Protein AF-A0A838DU03-F1 (afdb_monomer_lite)

Foldseek 3Di:
DPPQDPQDPVLLVQLLQQLCVLLVHGLVVQLVQQDADVPDDGGPFPCVSSVVSVHDLVSSVVSNLVSNLRSLVVCCVVVVDPPVRSVVVSVVVVPDDSVVSRVVNSCSSNPD

Structure (mmCIF, N/CA/C/O backbone):
data_AF-A0A838DU03-F1
#
_entry.id   AF-A0A838DU03-F1
#
loop_
_atom_site.group_PDB
_atom_site.id
_atom_site.type_symbol
_atom_site.label_atom_id
_atom_site.label_alt_id
_atom_site.label_comp_id
_atom_site.label_asym_id
_atom_site.label_entity_id
_atom_site.label_seq_id
_atom_site.pdbx_PDB_ins_code
_atom_site.Cartn_x
_atom_site.Cartn_y
_atom_site.Cartn_z
_atom_site.occupancy
_atom_site.B_iso_or_equiv
_atom_site.auth_seq_id
_atom_site.auth_comp_id
_atom_site.auth_asym_id
_atom_site.auth_atom_id
_atom_site.pdbx_PDB_model_num
ATOM 1 N N . MET A 1 1 ? 3.544 13.125 -27.347 1.00 34.28 1 MET A N 1
ATOM 2 C CA . MET A 1 1 ? 3.170 12.635 -26.005 1.00 34.28 1 MET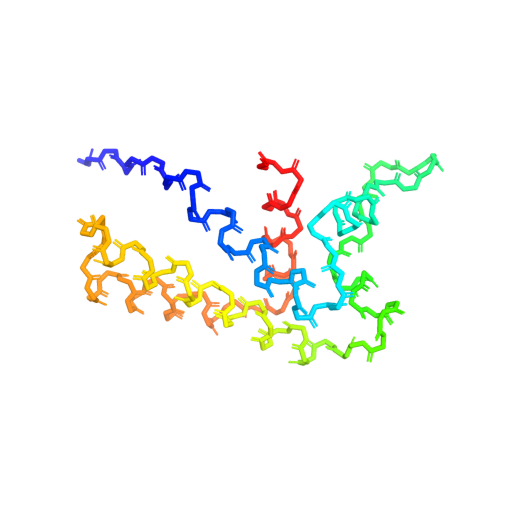 A CA 1
ATOM 3 C C . MET A 1 1 ? 2.374 11.357 -26.204 1.00 34.28 1 MET A C 1
ATOM 5 O O . MET A 1 1 ? 1.229 11.434 -26.624 1.00 34.28 1 MET A O 1
ATOM 9 N N . THR A 1 2 ? 2.997 10.190 -26.055 1.00 41.62 2 THR A N 1
ATOM 10 C CA . THR A 1 2 ? 2.288 8.903 -26.097 1.00 41.62 2 THR A CA 1
ATOM 11 C C . THR A 1 2 ? 1.495 8.754 -24.806 1.00 41.62 2 THR A C 1
ATOM 13 O O . THR A 1 2 ? 2.061 8.875 -23.722 1.00 41.62 2 THR A O 1
ATOM 16 N N . ALA A 1 3 ? 0.180 8.567 -24.922 1.00 43.84 3 ALA A N 1
ATOM 17 C CA . ALA A 1 3 ? -0.686 8.302 -23.782 1.00 43.84 3 ALA A CA 1
ATOM 18 C C . ALA A 1 3 ? -0.166 7.058 -23.048 1.00 43.84 3 ALA A C 1
ATOM 20 O O . ALA A 1 3 ? 0.009 6.008 -23.666 1.00 43.84 3 ALA A O 1
ATOM 21 N N . ARG A 1 4 ? 0.130 7.190 -21.750 1.00 56.44 4 ARG A N 1
ATOM 22 C CA . ARG A 1 4 ? 0.486 6.045 -20.912 1.00 56.44 4 ARG A CA 1
ATOM 23 C C . ARG A 1 4 ? -0.739 5.134 -20.850 1.00 56.44 4 ARG A C 1
ATOM 25 O O . ARG A 1 4 ? -1.807 5.578 -20.434 1.00 56.44 4 ARG A O 1
ATOM 32 N N . THR A 1 5 ? -0.597 3.894 -21.307 1.00 61.38 5 THR A N 1
ATOM 33 C CA . THR A 1 5 ? -1.615 2.856 -21.119 1.00 61.38 5 THR A CA 1
ATOM 34 C C . THR A 1 5 ? -1.902 2.734 -19.620 1.00 61.38 5 THR A C 1
ATOM 36 O O . THR A 1 5 ? -0.940 2.738 -18.848 1.00 61.38 5 THR A O 1
ATOM 39 N N . PRO A 1 6 ? -3.172 2.660 -19.182 1.00 74.38 6 PRO A N 1
ATOM 40 C CA . PRO A 1 6 ? -3.475 2.407 -17.778 1.00 74.38 6 PRO A CA 1
ATOM 41 C C . PRO A 1 6 ? -2.767 1.132 -17.306 1.00 74.38 6 PRO A C 1
ATOM 43 O O . PRO A 1 6 ? -2.672 0.161 -18.065 1.00 74.38 6 PRO A O 1
ATOM 46 N N . ASP A 1 7 ? -2.245 1.154 -16.076 1.00 81.75 7 ASP A N 1
ATOM 47 C CA . ASP A 1 7 ? -1.565 -0.007 -15.502 1.00 81.75 7 ASP A CA 1
ATOM 48 C C . ASP A 1 7 ? -2.549 -1.202 -15.464 1.00 81.75 7 ASP A C 1
ATOM 50 O O . ASP A 1 7 ? -3.744 -1.014 -15.205 1.00 81.75 7 ASP A O 1
ATOM 54 N N . PRO A 1 8 ? -2.096 -2.430 -15.779 1.00 87.38 8 PRO A N 1
ATOM 55 C CA . PRO A 1 8 ? -2.975 -3.588 -15.910 1.00 87.38 8 PRO A CA 1
ATOM 56 C C . PRO A 1 8 ? -3.643 -3.938 -14.567 1.00 87.38 8 PRO A C 1
ATOM 58 O O . PRO A 1 8 ? -2.996 -3.808 -13.533 1.00 87.38 8 PRO A O 1
ATOM 61 N N . PRO A 1 9 ? -4.876 -4.485 -14.541 1.00 90.06 9 PRO A N 1
ATOM 62 C CA . PRO A 1 9 ? -5.582 -4.787 -13.286 1.00 90.06 9 PRO A CA 1
ATOM 63 C C . PRO A 1 9 ? -4.786 -5.639 -12.284 1.00 90.06 9 PRO A C 1
ATOM 65 O O . PRO A 1 9 ? -4.868 -5.423 -11.079 1.00 90.06 9 PRO A O 1
ATOM 68 N N . ILE A 1 10 ? -3.959 -6.566 -12.781 1.00 92.44 10 ILE A N 1
ATOM 69 C CA . ILE A 1 10 ? -3.120 -7.438 -11.945 1.00 92.44 10 ILE A CA 1
ATOM 70 C C . ILE A 1 10 ? -2.085 -6.664 -11.108 1.00 92.44 10 ILE A C 1
ATOM 72 O O . ILE A 1 10 ? -1.674 -7.133 -10.050 1.00 92.44 10 ILE A O 1
ATOM 76 N N . TYR A 1 11 ? -1.675 -5.473 -11.553 1.00 92.88 11 TYR A N 1
ATOM 77 C CA . TYR A 1 11 ? -0.785 -4.593 -10.797 1.00 92.88 11 TYR A CA 1
ATOM 78 C C . TYR A 1 11 ? -1.460 -4.091 -9.519 1.00 92.88 11 TYR A C 1
ATOM 80 O O . TYR A 1 11 ? -0.900 -4.245 -8.435 1.00 92.88 11 TYR A O 1
ATOM 88 N N . TRP A 1 12 ? -2.685 -3.573 -9.634 1.00 93.00 12 TRP A N 1
ATOM 89 C CA . TRP A 1 12 ? -3.455 -3.084 -8.490 1.00 93.00 12 TRP A CA 1
ATOM 90 C C . TRP A 1 12 ? -3.823 -4.216 -7.534 1.00 93.00 12 TRP A C 1
ATOM 92 O O . TRP A 1 12 ? -3.607 -4.083 -6.335 1.00 93.00 12 TRP A O 1
ATOM 102 N N . GLN A 1 13 ? -4.248 -5.367 -8.065 1.00 94.88 13 GLN A N 1
ATOM 103 C CA . GLN A 1 13 ? -4.512 -6.564 -7.257 1.00 94.88 13 GLN A CA 1
ATOM 104 C C . GLN A 1 13 ? -3.279 -7.002 -6.461 1.00 94.88 13 GLN A C 1
ATOM 106 O O . GLN A 1 13 ? -3.384 -7.272 -5.271 1.00 94.88 13 GLN A O 1
ATOM 111 N N . THR A 1 14 ? -2.094 -6.995 -7.082 1.00 96.06 14 THR A N 1
ATOM 112 C CA . THR A 1 14 ? -0.842 -7.350 -6.393 1.00 96.06 14 THR A CA 1
ATOM 113 C C . THR A 1 14 ? -0.552 -6.402 -5.230 1.00 96.06 14 THR A C 1
ATOM 115 O O . THR A 1 14 ? -0.121 -6.852 -4.168 1.00 96.06 14 THR A O 1
ATOM 118 N N . ILE A 1 15 ? -0.780 -5.099 -5.407 1.00 97.00 15 ILE A N 1
ATOM 119 C CA . ILE A 1 15 ? -0.590 -4.115 -4.334 1.00 97.00 15 ILE A CA 1
ATOM 120 C C . ILE A 1 15 ? -1.600 -4.364 -3.209 1.00 97.00 15 ILE A C 1
ATOM 122 O O . ILE A 1 15 ? -1.194 -4.508 -2.057 1.00 97.00 15 ILE A O 1
ATOM 126 N N . GLU A 1 16 ? -2.890 -4.481 -3.535 1.00 97.38 16 GLU A N 1
ATOM 127 C CA . GLU A 1 16 ? -3.959 -4.718 -2.556 1.00 97.38 16 GLU A CA 1
ATOM 128 C C . GLU A 1 16 ? -3.724 -5.995 -1.739 1.00 97.38 16 GLU A C 1
ATOM 130 O O . GLU A 1 16 ? -3.836 -5.975 -0.514 1.00 97.38 16 GLU A O 1
ATOM 135 N N . GLU A 1 17 ? -3.354 -7.097 -2.394 1.00 98.06 17 GLU A N 1
ATOM 136 C CA . GLU A 1 17 ? -3.075 -8.377 -1.738 1.00 98.06 17 GLU A CA 1
ATOM 137 C C . GLU A 1 17 ? -1.905 -8.277 -0.756 1.00 98.06 17 GLU A C 1
ATOM 139 O O . GLU A 1 17 ? -1.993 -8.792 0.360 1.00 98.06 17 GLU A O 1
ATOM 144 N N . ASN A 1 18 ? -0.822 -7.593 -1.137 1.00 98.25 18 ASN A N 1
ATOM 145 C CA . ASN A 1 18 ? 0.348 -7.450 -0.270 1.00 98.25 18 ASN A CA 1
ATOM 146 C C . ASN A 1 18 ? 0.082 -6.522 0.918 1.00 98.25 18 ASN A C 1
ATOM 148 O O . ASN A 1 18 ? 0.542 -6.817 2.022 1.00 98.25 18 ASN A O 1
ATOM 152 N N . ILE A 1 19 ? -0.686 -5.446 0.722 1.00 98.25 19 ILE A N 1
ATOM 153 C CA . ILE A 1 19 ? -1.096 -4.569 1.825 1.00 98.25 19 ILE A CA 1
ATOM 154 C C . ILE A 1 19 ? -2.010 -5.333 2.777 1.00 98.25 19 ILE A C 1
ATOM 156 O O . ILE A 1 19 ? -1.726 -5.391 3.969 1.00 98.25 19 ILE A O 1
ATOM 160 N N . ALA A 1 20 ? -3.055 -5.989 2.265 1.00 98.31 20 ALA A N 1
ATOM 161 C CA . ALA A 1 20 ? -3.970 -6.770 3.091 1.00 98.31 20 ALA A CA 1
ATOM 162 C C . ALA A 1 20 ? -3.225 -7.846 3.899 1.00 98.31 20 ALA A C 1
ATOM 164 O O . ALA A 1 20 ? -3.425 -7.960 5.107 1.00 98.31 20 ALA A O 1
ATOM 165 N N . GLN A 1 21 ? -2.287 -8.560 3.267 1.00 98.31 21 GLN A N 1
ATOM 166 C CA . GLN A 1 21 ? -1.436 -9.528 3.956 1.00 98.31 21 GLN A CA 1
ATOM 167 C C . GLN A 1 21 ? -0.604 -8.883 5.077 1.00 98.31 21 GLN A C 1
ATOM 169 O O . GLN A 1 21 ? -0.519 -9.453 6.167 1.00 98.31 21 GLN A O 1
ATOM 174 N N . GLY A 1 22 ? 0.002 -7.718 4.827 1.00 97.81 22 GLY A N 1
ATOM 175 C CA . GLY A 1 22 ? 0.759 -6.965 5.831 1.00 97.81 22 GLY A CA 1
ATOM 176 C C . GLY A 1 22 ? -0.104 -6.474 6.996 1.00 97.81 22 GLY A C 1
ATOM 177 O O . GLY A 1 22 ? 0.372 -6.418 8.125 1.00 97.81 22 GLY A O 1
ATOM 178 N N . LEU A 1 23 ? -1.382 -6.196 6.734 1.00 98.12 23 LEU A N 1
ATOM 179 C CA . LEU A 1 23 ? -2.383 -5.837 7.738 1.00 98.12 23 LEU A CA 1
ATOM 180 C C . LEU A 1 23 ? -2.996 -7.049 8.455 1.00 98.12 23 LEU A C 1
ATOM 182 O O . LEU A 1 23 ? -3.837 -6.870 9.325 1.00 98.12 23 LEU A O 1
ATOM 186 N N . HIS A 1 24 ? -2.604 -8.279 8.107 1.00 97.19 24 HIS A N 1
ATOM 187 C CA . HIS A 1 24 ? -3.230 -9.514 8.598 1.00 97.19 24 HIS A CA 1
ATOM 188 C C . HIS A 1 24 ? -4.732 -9.625 8.285 1.00 97.19 24 HIS A C 1
ATOM 190 O O . HIS A 1 24 ? -5.490 -10.281 9.002 1.00 97.19 24 HIS A O 1
ATOM 196 N N . LEU A 1 25 ? -5.149 -9.0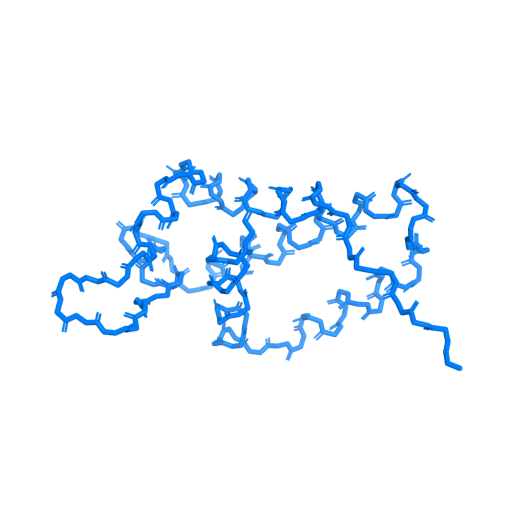31 7.169 1.00 98.06 25 LEU A N 1
ATOM 197 C CA . LEU A 1 25 ? -6.518 -9.017 6.677 1.00 98.06 25 LEU A CA 1
ATOM 198 C C . LEU A 1 25 ? -6.592 -9.626 5.273 1.00 98.06 25 LEU A C 1
ATOM 200 O O . LEU A 1 25 ? -5.599 -9.842 4.579 1.00 98.06 25 LEU A O 1
ATOM 204 N N . THR A 1 26 ? -7.808 -9.902 4.827 1.00 98.12 26 THR A N 1
ATOM 205 C CA . THR A 1 26 ? -8.100 -10.133 3.410 1.00 98.12 26 THR A CA 1
ATOM 206 C C . THR A 1 26 ? -8.377 -8.806 2.710 1.00 98.12 26 THR A C 1
ATOM 208 O O . THR A 1 26 ? -8.830 -7.850 3.339 1.00 98.12 26 THR A O 1
ATOM 211 N N . VAL A 1 27 ? -8.193 -8.752 1.387 1.00 97.38 27 VAL A N 1
ATOM 212 C CA . VAL A 1 27 ? -8.551 -7.567 0.582 1.00 97.38 27 VAL A CA 1
ATOM 213 C C . VAL A 1 27 ? -10.007 -7.154 0.820 1.00 97.38 27 VAL A C 1
ATOM 215 O O . VAL A 1 27 ? -10.302 -5.972 0.954 1.00 97.38 27 VAL A O 1
ATOM 218 N N . ALA A 1 28 ? -10.919 -8.125 0.937 1.00 96.19 28 ALA A N 1
ATOM 219 C CA . ALA A 1 28 ? -12.331 -7.860 1.198 1.00 96.19 28 ALA A CA 1
ATOM 220 C C . ALA A 1 28 ? -12.575 -7.200 2.566 1.00 96.19 28 ALA A C 1
ATOM 222 O O . ALA A 1 28 ? -13.419 -6.313 2.657 1.00 96.19 28 ALA A O 1
ATOM 223 N N . GLN A 1 29 ? -11.838 -7.604 3.606 1.00 97.44 29 GLN A N 1
ATOM 224 C CA . GLN A 1 29 ? -11.917 -6.969 4.926 1.00 97.44 29 GLN A CA 1
ATOM 225 C C . GLN A 1 29 ? -11.393 -5.536 4.873 1.00 97.44 29 GLN A C 1
ATOM 227 O O . GLN A 1 29 ? -12.114 -4.631 5.269 1.00 97.44 29 GLN A O 1
ATOM 232 N N . VAL A 1 30 ? -10.230 -5.305 4.254 1.00 97.56 30 VAL A N 1
ATOM 233 C CA . VAL A 1 30 ? -9.697 -3.942 4.087 1.00 97.56 30 VAL A CA 1
ATOM 234 C C . VAL A 1 30 ? -10.692 -3.050 3.333 1.00 97.56 30 VAL A C 1
ATOM 236 O O . VAL A 1 30 ? -10.973 -1.938 3.767 1.00 97.56 30 VAL A O 1
ATOM 239 N N . LYS A 1 31 ? -11.296 -3.534 2.237 1.00 95.94 31 LYS A N 1
ATOM 240 C CA . LYS A 1 31 ? -12.311 -2.766 1.490 1.00 95.94 31 LYS A CA 1
ATOM 241 C C . LYS A 1 31 ? -13.558 -2.460 2.319 1.00 95.94 31 LYS A C 1
ATOM 243 O O . LYS A 1 31 ? -14.151 -1.402 2.112 1.00 95.94 31 LYS A O 1
ATOM 248 N N . ALA A 1 32 ? -13.964 -3.371 3.205 1.00 94.06 32 ALA A N 1
ATOM 249 C CA . ALA A 1 32 ? -15.098 -3.173 4.101 1.00 94.06 32 ALA A CA 1
ATOM 250 C C . ALA A 1 32 ? -14.785 -2.129 5.182 1.00 94.06 32 ALA A C 1
ATOM 252 O O . ALA A 1 32 ? -15.588 -1.219 5.376 1.00 94.06 32 ALA A O 1
ATOM 253 N N . ASP A 1 33 ? -13.609 -2.208 5.804 1.00 94.44 33 ASP A N 1
ATOM 254 C CA . ASP A 1 33 ? -13.175 -1.290 6.866 1.00 94.44 33 ASP A CA 1
ATOM 255 C C . ASP A 1 33 ? -12.888 0.124 6.324 1.00 94.44 33 ASP A C 1
ATOM 257 O O . ASP A 1 33 ? -13.041 1.121 7.028 1.00 94.44 33 ASP A O 1
ATOM 261 N N . LEU A 1 34 ? -12.539 0.234 5.037 1.00 94.81 34 LEU A N 1
ATOM 262 C CA . LEU A 1 34 ? -12.400 1.514 4.339 1.00 94.81 34 LEU A CA 1
ATOM 263 C C . LEU A 1 34 ? -13.734 2.142 3.917 1.00 94.81 34 LEU A C 1
ATOM 265 O O . LEU A 1 34 ? -13.732 3.312 3.518 1.00 94.81 34 LEU A O 1
ATOM 269 N N . GLN A 1 35 ? -14.862 1.424 3.958 1.00 90.44 35 GLN A N 1
ATOM 270 C CA . GLN A 1 35 ? -16.143 2.054 3.642 1.00 90.44 35 GLN A CA 1
ATOM 271 C C . GLN A 1 35 ? -16.470 3.136 4.680 1.00 90.44 35 GLN A C 1
ATOM 273 O O . GLN A 1 35 ? -16.254 2.927 5.875 1.00 90.44 35 GLN A O 1
ATOM 278 N N . PRO A 1 36 ? -17.028 4.285 4.260 1.00 86.38 36 PRO A N 1
ATOM 279 C CA . PRO A 1 36 ? -17.487 5.296 5.197 1.00 86.38 36 PRO A CA 1
ATOM 280 C C . PRO A 1 36 ? -18.476 4.691 6.207 1.00 86.38 36 PRO A C 1
ATOM 282 O O . PRO A 1 36 ? -19.423 4.005 5.801 1.00 86.38 36 PRO A O 1
ATOM 285 N N . PRO A 1 37 ? -18.316 4.959 7.514 1.00 82.06 37 PRO A N 1
ATOM 286 C CA . PRO A 1 37 ? -19.299 4.561 8.510 1.00 82.06 37 PRO A CA 1
ATOM 287 C C . PRO A 1 37 ? -20.690 5.131 8.187 1.00 82.06 37 PRO A C 1
ATOM 289 O O . PRO A 1 37 ? -20.793 6.208 7.586 1.00 82.06 37 PRO A O 1
ATOM 292 N N . PRO A 1 38 ? -21.787 4.484 8.625 1.00 83.12 38 PRO A N 1
ATOM 293 C CA . PRO A 1 38 ? -23.131 5.012 8.422 1.00 83.12 38 PRO A CA 1
ATOM 294 C C . PRO A 1 38 ? -23.261 6.464 8.904 1.00 83.12 38 PRO A C 1
ATOM 296 O O . PRO A 1 38 ? -22.980 6.779 10.059 1.00 83.12 38 PRO A O 1
ATOM 299 N N . GLY A 1 39 ? -23.707 7.351 8.011 1.00 83.06 39 GLY A N 1
ATOM 300 C CA . GLY A 1 39 ? -23.858 8.782 8.297 1.00 83.06 39 GLY A CA 1
ATOM 301 C C . GLY A 1 39 ? -22.604 9.629 8.056 1.00 83.06 39 GLY A C 1
ATOM 302 O O . GLY A 1 39 ? -22.672 10.845 8.229 1.00 83.06 39 GLY A O 1
ATOM 303 N N . GLN A 1 40 ? -21.495 9.029 7.618 1.00 82.75 40 GLN A N 1
ATOM 304 C CA . GLN A 1 40 ? -20.298 9.741 7.173 1.00 82.75 40 GLN A CA 1
ATOM 305 C C . GLN A 1 40 ? -20.149 9.671 5.653 1.00 82.75 40 GLN A C 1
ATOM 307 O O . GLN A 1 40 ? -20.613 8.737 5.001 1.00 82.75 40 GLN A O 1
ATOM 312 N N . ARG A 1 41 ? -19.526 10.707 5.085 1.00 80.94 41 ARG A N 1
ATOM 313 C CA . ARG A 1 41 ? -19.273 10.801 3.642 1.00 80.94 41 ARG A CA 1
ATOM 314 C C . ARG A 1 41 ? -17.924 10.205 3.252 1.00 80.94 41 ARG A C 1
ATOM 316 O O . ARG A 1 41 ? -17.811 9.650 2.163 1.00 80.94 41 ARG A O 1
ATOM 323 N N . ASP A 1 42 ? -16.938 10.338 4.129 1.00 83.38 42 ASP A N 1
ATOM 324 C CA . ASP A 1 42 ? -15.540 10.070 3.818 1.00 83.38 42 ASP A CA 1
ATOM 325 C C . ASP A 1 42 ? -15.046 8.823 4.564 1.00 83.38 42 ASP A C 1
ATOM 327 O O . ASP A 1 42 ? -15.542 8.482 5.640 1.00 83.38 42 ASP A O 1
ATOM 331 N N . SER A 1 43 ? -14.090 8.122 3.952 1.00 86.88 43 SER A N 1
ATOM 332 C CA . SER A 1 43 ? -13.400 6.982 4.561 1.00 86.88 43 SER A CA 1
ATOM 333 C C . SER A 1 43 ? -12.513 7.452 5.713 1.00 86.88 43 SER A C 1
ATOM 335 O O . SER A 1 43 ? -11.942 8.541 5.650 1.00 86.88 43 SER A O 1
ATOM 337 N N . LEU A 1 44 ? -12.339 6.603 6.729 1.00 87.50 44 LEU A N 1
ATOM 338 C CA . LEU A 1 44 ? -11.349 6.828 7.788 1.00 87.50 44 LEU A CA 1
ATOM 339 C C . LEU A 1 44 ? -9.906 6.564 7.313 1.00 87.50 44 LEU A C 1
ATOM 341 O O . LEU A 1 44 ? -8.960 6.911 8.017 1.00 87.50 44 LEU A O 1
ATOM 345 N N . GLY A 1 45 ? -9.739 6.005 6.110 1.00 94.75 45 GLY A N 1
ATOM 346 C CA . GLY A 1 45 ? -8.445 5.801 5.466 1.00 94.75 45 GLY A CA 1
ATOM 347 C C . GLY A 1 45 ? -7.675 4.588 5.984 1.00 94.75 45 GLY A C 1
ATOM 348 O O . GLY A 1 45 ? -7.992 3.994 7.017 1.00 94.75 45 GLY A O 1
ATOM 349 N N . ILE A 1 46 ? -6.640 4.205 5.239 1.00 97.56 46 ILE A N 1
ATOM 350 C CA . ILE A 1 46 ? -5.863 2.990 5.513 1.00 97.56 46 ILE A CA 1
ATOM 351 C C . ILE A 1 46 ? -5.080 3.063 6.832 1.00 97.56 46 ILE A C 1
ATOM 353 O O . ILE A 1 46 ? -4.950 2.050 7.520 1.00 97.56 46 ILE A O 1
ATOM 357 N N . ALA A 1 47 ? -4.657 4.259 7.251 1.00 97.50 47 ALA A N 1
ATOM 358 C CA . ALA A 1 47 ? -4.020 4.476 8.548 1.00 97.50 47 ALA A CA 1
ATOM 359 C C . ALA A 1 47 ? -4.920 4.065 9.722 1.00 97.50 47 ALA A C 1
ATOM 361 O O . ALA A 1 47 ? -4.444 3.468 10.690 1.00 97.50 47 ALA A O 1
ATOM 362 N N . HIS A 1 48 ? -6.229 4.324 9.625 1.00 96.31 48 HIS A N 1
ATOM 363 C CA . HIS A 1 48 ? -7.182 3.888 10.640 1.00 96.31 48 HIS A CA 1
ATOM 364 C C . HIS A 1 48 ? -7.265 2.359 10.700 1.00 96.31 48 HIS A C 1
ATOM 366 O O . HIS A 1 48 ? -7.075 1.789 11.774 1.00 96.31 48 HIS A O 1
ATOM 372 N N . VAL A 1 49 ? -7.438 1.704 9.545 1.00 97.38 49 VAL A N 1
ATOM 373 C CA . VAL A 1 49 ? -7.493 0.234 9.436 1.00 97.38 49 VAL A CA 1
ATOM 374 C C . VAL A 1 49 ? -6.235 -0.402 10.031 1.00 97.38 49 VAL A C 1
ATOM 376 O O . VAL A 1 49 ? -6.323 -1.332 10.827 1.00 97.38 49 VAL A O 1
ATOM 379 N N . ALA A 1 50 ? -5.053 0.132 9.713 1.00 98.00 50 ALA A N 1
ATOM 380 C CA . ALA A 1 50 ? 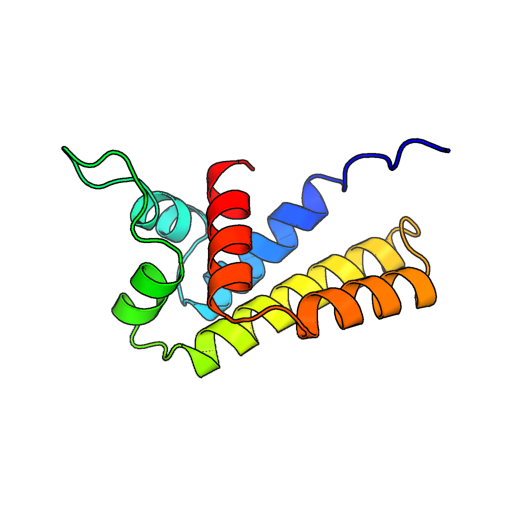-3.791 -0.343 10.274 1.00 98.00 50 ALA A CA 1
ATOM 381 C C . ALA A 1 50 ? -3.729 -0.176 11.801 1.00 98.00 50 ALA A C 1
ATOM 383 O O . ALA A 1 50 ? -3.319 -1.099 12.511 1.00 98.00 50 ALA A O 1
ATOM 384 N N . SER A 1 51 ? -4.191 0.964 12.323 1.00 97.88 51 SER A N 1
ATOM 385 C CA . SER A 1 51 ? -4.203 1.218 13.765 1.00 97.88 51 SER A CA 1
ATOM 386 C C . SER A 1 51 ? -5.081 0.223 14.537 1.00 97.88 51 SER A C 1
ATOM 388 O O . SER A 1 51 ? -4.690 -0.213 15.622 1.00 97.88 51 SER A O 1
ATOM 390 N N . GLU A 1 52 ? -6.208 -0.217 13.964 1.00 96.69 52 GLU A N 1
ATOM 391 C CA . GLU A 1 52 ? -7.079 -1.240 14.564 1.00 96.69 52 GLU A CA 1
ATOM 392 C C . GLU A 1 52 ? -6.404 -2.617 14.645 1.00 96.69 52 GLU A C 1
ATOM 394 O O . GLU A 1 52 ? -6.691 -3.398 15.553 1.00 96.69 52 GLU A O 1
ATOM 399 N N . GLN A 1 53 ? -5.445 -2.887 13.754 1.00 97.19 53 GLN A N 1
ATOM 400 C CA . GLN A 1 53 ? -4.601 -4.088 13.782 1.00 97.19 53 GLN A CA 1
ATOM 401 C C . GLN A 1 53 ? -3.363 -3.931 14.685 1.00 97.19 53 GLN A C 1
ATOM 403 O O . GLN A 1 53 ? -2.515 -4.822 14.746 1.00 97.19 53 GLN A O 1
ATOM 408 N N . GLY A 1 54 ? -3.227 -2.802 15.391 1.00 97.69 54 GLY A N 1
ATOM 409 C CA . GLY A 1 54 ? -2.067 -2.501 16.232 1.00 97.69 54 GLY A CA 1
ATOM 410 C C . GLY A 1 54 ? -0.794 -2.189 15.439 1.00 97.69 54 GLY A C 1
ATOM 411 O O . GLY A 1 54 ? 0.307 -2.289 15.983 1.00 97.69 54 GLY A O 1
ATOM 412 N N . ILE A 1 55 ? -0.931 -1.823 14.163 1.00 98.12 55 ILE A N 1
ATOM 413 C CA . ILE A 1 55 ? 0.178 -1.465 13.280 1.00 98.12 55 ILE A CA 1
ATOM 414 C C . ILE A 1 55 ? 0.436 0.036 13.410 1.00 98.12 55 ILE A C 1
ATOM 416 O O . ILE A 1 55 ? -0.458 0.862 13.237 1.00 98.12 55 ILE A O 1
ATOM 420 N N . SER A 1 56 ? 1.676 0.393 13.744 1.00 97.69 56 SER A N 1
ATOM 421 C CA . SER A 1 56 ? 2.101 1.794 13.800 1.00 97.69 56 SER A CA 1
ATOM 422 C C . SER A 1 56 ? 2.220 2.402 12.404 1.00 97.69 56 SER A C 1
ATOM 424 O O . SER A 1 56 ? 2.490 1.701 11.433 1.00 97.69 56 SER A O 1
ATOM 426 N N . GLU A 1 57 ? 2.125 3.727 12.320 1.00 96.06 57 GLU A N 1
ATOM 427 C CA . GLU A 1 57 ? 2.294 4.485 11.074 1.00 96.06 57 GLU A CA 1
ATOM 428 C C . GLU A 1 57 ? 3.603 4.134 10.338 1.00 96.06 57 GLU A C 1
ATOM 430 O O . GLU A 1 57 ? 3.609 3.883 9.138 1.00 96.06 57 GLU A O 1
ATOM 435 N N . ALA A 1 58 ? 4.715 3.995 11.069 1.00 96.12 58 ALA A N 1
ATOM 436 C CA . ALA A 1 58 ? 5.994 3.607 10.475 1.00 96.12 58 ALA A CA 1
ATOM 437 C C . ALA A 1 58 ? 5.985 2.177 9.899 1.00 96.12 58 ALA A C 1
ATOM 439 O O . ALA A 1 58 ? 6.641 1.910 8.894 1.00 96.12 58 ALA A O 1
ATOM 440 N N . GLN A 1 59 ? 5.267 1.243 10.533 1.00 98.12 59 GLN A N 1
ATOM 441 C CA . GLN A 1 59 ? 5.106 -0.116 10.007 1.00 98.12 59 GLN A CA 1
ATOM 442 C C . GLN A 1 59 ? 4.190 -0.127 8.783 1.00 98.12 59 GLN A C 1
ATOM 444 O O . GLN A 1 59 ? 4.490 -0.837 7.825 1.00 98.12 59 GLN A O 1
ATOM 449 N N . LEU A 1 60 ? 3.122 0.676 8.795 1.00 98.19 60 LEU A N 1
ATOM 450 C CA . LEU A 1 60 ? 2.231 0.844 7.653 1.00 98.19 60 LEU A CA 1
ATOM 451 C C . LEU A 1 60 ? 2.994 1.362 6.429 1.00 98.19 60 LEU A C 1
ATOM 453 O O . LEU A 1 60 ? 2.967 0.704 5.393 1.00 98.19 60 LEU A O 1
ATOM 457 N N . GLY A 1 61 ? 3.775 2.436 6.571 1.00 97.50 61 GLY A N 1
ATOM 458 C CA . GLY A 1 61 ? 4.572 2.966 5.462 1.00 97.50 61 GLY A CA 1
ATOM 459 C C . GLY A 1 61 ? 5.539 1.937 4.862 1.00 97.50 61 GLY A C 1
ATOM 460 O O . GLY A 1 61 ? 5.728 1.878 3.647 1.00 97.50 61 GLY A O 1
ATOM 461 N N . LEU A 1 62 ? 6.121 1.055 5.687 1.00 97.69 62 LEU A N 1
ATOM 462 C CA . LEU A 1 62 ? 6.945 -0.055 5.190 1.00 97.69 62 LEU A CA 1
ATOM 463 C C . LEU A 1 62 ? 6.126 -1.096 4.412 1.00 97.69 62 LEU A C 1
ATOM 465 O O . LEU A 1 62 ? 6.596 -1.572 3.378 1.00 97.69 62 LEU A O 1
ATOM 469 N N . ILE A 1 63 ? 4.924 -1.443 4.885 1.00 98.31 63 ILE A N 1
ATOM 470 C CA . ILE A 1 63 ? 4.005 -2.372 4.204 1.00 98.31 63 ILE A CA 1
ATOM 471 C C . ILE A 1 63 ? 3.604 -1.815 2.833 1.00 98.31 63 ILE A C 1
ATOM 473 O O . ILE A 1 63 ? 3.672 -2.526 1.829 1.00 98.31 63 ILE A O 1
ATOM 477 N N . GLU A 1 64 ? 3.226 -0.541 2.773 1.00 97.94 64 GLU A N 1
ATOM 478 C CA . GLU A 1 64 ? 2.777 0.116 1.545 1.00 97.94 64 GLU A CA 1
ATOM 479 C C . GLU A 1 64 ? 3.902 0.225 0.515 1.00 97.94 64 GLU A C 1
ATOM 481 O O . GLU A 1 64 ? 3.722 -0.143 -0.649 1.00 97.94 64 GLU A O 1
ATOM 486 N N . LEU A 1 65 ? 5.095 0.662 0.934 1.00 97.75 65 LEU A N 1
ATOM 487 C CA . LEU A 1 65 ? 6.250 0.761 0.042 1.00 97.75 65 LEU A CA 1
ATOM 488 C C . LEU A 1 65 ? 6.696 -0.612 -0.486 1.00 97.75 65 LEU A C 1
ATOM 490 O O . LEU A 1 65 ? 7.055 -0.716 -1.662 1.00 97.75 65 LEU A O 1
ATOM 494 N N . ASP A 1 66 ? 6.657 -1.664 0.338 1.00 98.06 66 ASP A N 1
ATOM 495 C CA . ASP A 1 66 ? 6.955 -3.034 -0.102 1.00 98.06 66 ASP A CA 1
ATOM 496 C C . ASP A 1 66 ? 5.914 -3.548 -1.110 1.00 98.06 66 ASP A C 1
ATOM 498 O O . ASP A 1 66 ? 6.268 -4.117 -2.147 1.00 98.06 66 ASP A O 1
ATOM 502 N N . ALA A 1 67 ? 4.626 -3.293 -0.866 1.00 97.94 67 ALA A N 1
ATOM 503 C CA . ALA A 1 67 ? 3.559 -3.677 -1.784 1.00 97.94 67 ALA A CA 1
ATOM 504 C C . ALA A 1 67 ? 3.686 -2.976 -3.148 1.00 97.94 67 ALA A C 1
ATOM 506 O O . ALA A 1 67 ? 3.595 -3.626 -4.195 1.00 97.94 67 ALA A O 1
ATOM 507 N N . ILE A 1 68 ? 3.973 -1.671 -3.152 1.00 96.88 68 ILE A N 1
ATOM 508 C CA . ILE A 1 68 ? 4.207 -0.895 -4.377 1.00 96.88 68 ILE A CA 1
ATOM 509 C C . ILE A 1 68 ? 5.445 -1.409 -5.118 1.00 96.88 68 ILE A C 1
ATOM 511 O O . ILE A 1 68 ? 5.400 -1.576 -6.340 1.00 96.88 68 ILE A O 1
ATOM 515 N N . GLN A 1 69 ? 6.535 -1.712 -4.403 1.00 97.50 69 GLN A N 1
ATOM 516 C CA . GLN A 1 69 ? 7.735 -2.321 -4.986 1.00 97.50 69 GLN A CA 1
ATOM 517 C C . GLN A 1 69 ? 7.399 -3.632 -5.705 1.00 97.50 69 GLN A C 1
ATOM 519 O O . GLN A 1 69 ? 7.814 -3.822 -6.847 1.00 97.50 69 GLN A O 1
ATOM 524 N N . LYS A 1 70 ? 6.599 -4.509 -5.090 1.00 97.69 70 LYS A N 1
ATOM 525 C CA . LYS A 1 70 ? 6.171 -5.774 -5.708 1.00 97.69 70 LYS A CA 1
ATOM 526 C C . LYS A 1 70 ? 5.306 -5.564 -6.950 1.00 97.69 70 LYS A C 1
ATOM 528 O O . LYS A 1 70 ? 5.499 -6.266 -7.945 1.00 97.69 70 LYS A O 1
ATOM 533 N N . GLY A 1 71 ? 4.400 -4.585 -6.932 1.00 96.31 71 GLY A N 1
ATOM 534 C CA . GLY A 1 71 ? 3.646 -4.190 -8.124 1.00 96.31 71 GLY A CA 1
ATOM 535 C C . GLY A 1 71 ? 4.576 -3.721 -9.250 1.00 96.31 71 GLY A C 1
ATOM 536 O O . GLY A 1 71 ? 4.475 -4.166 -10.392 1.00 96.31 71 GLY A O 1
ATOM 537 N N . HIS A 1 72 ? 5.545 -2.869 -8.927 1.00 96.44 72 HIS A N 1
ATOM 538 C CA . HIS A 1 72 ? 6.550 -2.384 -9.869 1.00 96.44 72 HIS A CA 1
ATOM 539 C C . HIS A 1 72 ? 7.416 -3.514 -10.452 1.00 96.44 72 HIS A C 1
ATOM 541 O O . HIS A 1 72 ? 7.655 -3.559 -11.662 1.00 96.44 72 HIS A O 1
ATOM 547 N N . ASP A 1 73 ? 7.841 -4.463 -9.620 1.00 96.94 73 ASP A N 1
ATOM 548 C CA . ASP A 1 73 ? 8.582 -5.648 -10.051 1.00 96.94 73 ASP A CA 1
ATOM 549 C C . ASP A 1 73 ? 7.750 -6.512 -11.011 1.00 96.94 73 ASP A C 1
ATOM 551 O O . ASP A 1 73 ? 8.282 -7.044 -11.991 1.00 96.94 73 ASP A O 1
ATOM 555 N N . LEU A 1 74 ? 6.437 -6.628 -10.777 1.00 96.62 74 LEU A N 1
ATOM 556 C CA . LEU A 1 74 ? 5.520 -7.309 -11.690 1.00 96.62 74 LEU A CA 1
ATOM 557 C C . LEU A 1 74 ? 5.467 -6.613 -13.056 1.00 96.62 74 LEU A C 1
ATOM 559 O O . LEU A 1 74 ? 5.601 -7.284 -14.081 1.00 96.62 74 LEU A O 1
ATOM 563 N N . LEU A 1 75 ? 5.341 -5.283 -13.092 1.00 95.69 75 LEU A N 1
ATOM 564 C CA . LEU A 1 75 ? 5.328 -4.524 -14.349 1.00 95.69 75 LEU A CA 1
ATOM 565 C C . LEU A 1 75 ? 6.628 -4.695 -15.145 1.00 95.69 75 LEU A C 1
ATOM 567 O O . LEU A 1 75 ? 6.587 -4.809 -16.374 1.00 95.69 75 LEU A O 1
ATOM 571 N N . VAL A 1 76 ? 7.773 -4.777 -14.460 1.00 96.69 76 VAL A N 1
ATOM 572 C CA . VAL A 1 76 ? 9.067 -5.075 -15.095 1.00 96.69 76 VAL A CA 1
ATOM 573 C C . VAL A 1 76 ? 9.088 -6.490 -15.672 1.00 96.69 76 VAL A C 1
ATOM 575 O O . VAL A 1 76 ? 9.480 -6.683 -16.824 1.00 96.69 76 VAL A O 1
ATOM 578 N N . ARG A 1 77 ? 8.615 -7.493 -14.920 1.00 96.00 77 ARG A N 1
ATOM 579 C CA . ARG A 1 77 ? 8.522 -8.887 -15.400 1.00 96.00 77 ARG A CA 1
ATOM 580 C C . ARG A 1 77 ? 7.606 -9.018 -16.617 1.00 96.00 77 ARG A C 1
ATOM 582 O O . ARG A 1 77 ? 7.909 -9.785 -17.529 1.00 96.00 77 ARG A O 1
ATOM 589 N N . MET A 1 78 ? 6.524 -8.243 -16.656 1.00 94.56 78 MET A N 1
ATOM 590 C CA . MET A 1 78 ? 5.590 -8.172 -17.783 1.00 94.56 78 MET A CA 1
ATOM 591 C C . MET A 1 78 ? 6.114 -7.344 -18.966 1.00 94.56 78 MET A C 1
ATOM 593 O O . MET A 1 78 ? 5.440 -7.271 -19.991 1.00 94.56 78 MET A O 1
ATOM 597 N N . LYS A 1 79 ? 7.310 -6.742 -18.855 1.00 94.69 79 LYS A N 1
ATOM 598 C CA . LYS A 1 79 ? 7.915 -5.847 -19.858 1.00 94.69 79 LYS A CA 1
ATOM 599 C C . LYS A 1 79 ? 7.072 -4.600 -20.163 1.00 94.69 79 LYS A C 1
ATOM 601 O O . LYS A 1 79 ? 7.192 -4.033 -21.246 1.00 94.69 79 LYS A O 1
ATOM 606 N N . ILE A 1 80 ? 6.227 -4.185 -19.218 1.00 93.50 80 ILE A N 1
ATOM 607 C CA . ILE A 1 80 ? 5.455 -2.935 -19.291 1.00 93.50 80 ILE A CA 1
ATOM 608 C C . ILE A 1 80 ? 6.335 -1.757 -18.874 1.00 93.50 80 ILE A C 1
ATOM 610 O O . ILE A 1 80 ? 6.267 -0.698 -19.489 1.00 93.50 80 ILE A O 1
ATOM 614 N N . LEU A 1 81 ? 7.183 -1.963 -17.862 1.00 94.19 81 LEU A N 1
ATOM 615 C CA . LEU A 1 81 ? 8.226 -1.025 -17.459 1.00 94.19 81 LEU A CA 1
ATOM 616 C C . LEU A 1 81 ? 9.606 -1.635 -17.690 1.00 94.19 81 LEU A C 1
ATOM 618 O O . LEU A 1 81 ? 9.820 -2.838 -17.535 1.00 94.19 81 LEU A O 1
ATOM 622 N N . THR A 1 82 ? 10.579 -0.789 -17.992 1.00 96.38 82 THR A N 1
ATOM 623 C CA . THR A 1 82 ? 11.993 -1.127 -17.834 1.00 96.38 82 THR A CA 1
ATOM 624 C C . THR A 1 82 ? 12.405 -1.050 -16.356 1.00 96.38 82 THR A C 1
ATOM 626 O O . THR A 1 82 ? 11.766 -0.347 -15.566 1.00 96.38 82 THR A O 1
ATOM 629 N N . PRO A 1 83 ? 13.512 -1.705 -15.949 1.00 95.75 83 PRO A N 1
ATOM 630 C CA . PRO A 1 83 ? 14.053 -1.545 -14.598 1.00 95.75 83 PRO A CA 1
ATOM 631 C C . PRO A 1 83 ? 14.347 -0.082 -14.231 1.00 95.75 83 PRO A C 1
ATOM 633 O O . PRO A 1 83 ? 14.168 0.311 -13.081 1.00 95.75 83 PRO A O 1
ATOM 636 N N . GLN A 1 84 ? 14.762 0.736 -15.206 1.00 95.94 84 GLN A N 1
ATOM 637 C CA . GLN A 1 84 ? 15.046 2.154 -14.994 1.00 95.94 84 GLN A CA 1
ATOM 638 C C . GLN A 1 84 ? 13.770 2.963 -14.728 1.00 95.94 84 GLN A C 1
ATOM 640 O O . GLN A 1 84 ? 13.732 3.729 -13.768 1.00 95.94 84 GLN A O 1
ATOM 645 N N . GLU A 1 85 ? 12.722 2.779 -15.537 1.00 94.69 85 GLU A N 1
ATOM 646 C CA . GLU A 1 85 ? 11.429 3.452 -15.333 1.00 94.69 85 GLU A CA 1
ATOM 647 C C . GLU A 1 85 ? 10.795 3.045 -14.003 1.00 94.69 85 GLU A C 1
ATOM 649 O O . GLU A 1 85 ? 10.297 3.894 -13.263 1.00 94.69 85 GLU A O 1
ATOM 654 N N . SER A 1 86 ? 10.875 1.756 -13.665 1.00 95.31 86 SER A N 1
ATOM 655 C CA . SER A 1 86 ? 10.414 1.252 -12.376 1.00 95.31 86 SER A CA 1
ATOM 656 C C . SER A 1 86 ? 11.175 1.900 -11.215 1.00 95.31 86 SER A C 1
ATOM 658 O O . SER A 1 86 ? 10.551 2.432 -10.297 1.00 95.31 86 SER A O 1
ATOM 660 N N . GLY A 1 87 ? 12.510 1.945 -11.288 1.00 95.44 87 GLY A N 1
ATOM 661 C CA . GLY A 1 87 ? 13.349 2.578 -10.271 1.00 95.44 87 GLY A CA 1
ATOM 662 C C . GLY A 1 87 ? 13.059 4.069 -10.091 1.00 95.44 87 GLY A C 1
ATOM 663 O O . GLY A 1 87 ? 12.990 4.541 -8.959 1.00 95.44 87 GLY A O 1
ATOM 664 N N . GLN A 1 88 ? 12.832 4.807 -11.182 1.00 94.75 88 GLN A N 1
ATOM 665 C CA . GLN A 1 88 ? 12.475 6.226 -11.112 1.00 94.75 88 GLN A CA 1
ATOM 666 C C . GLN A 1 88 ? 11.087 6.437 -10.491 1.00 94.75 88 GLN A C 1
ATOM 668 O O . GLN A 1 88 ? 10.923 7.319 -9.649 1.00 94.75 88 GLN A O 1
ATOM 673 N N . GLY A 1 89 ? 10.101 5.611 -10.853 1.00 92.81 89 GLY A N 1
ATOM 674 C CA . GLY A 1 89 ? 8.771 5.658 -10.242 1.00 92.81 89 GLY A CA 1
ATOM 675 C C . GLY A 1 89 ? 8.812 5.377 -8.738 1.00 92.81 89 GLY A C 1
ATOM 676 O O . GLY A 1 89 ? 8.266 6.149 -7.955 1.00 92.81 89 GLY A O 1
ATOM 677 N N . LEU A 1 90 ? 9.546 4.343 -8.324 1.00 94.81 90 LEU A N 1
ATOM 678 C CA . LEU A 1 90 ? 9.720 4.000 -6.911 1.00 94.81 90 LEU A CA 1
ATOM 679 C C . LEU A 1 90 ? 10.482 5.070 -6.134 1.00 94.81 90 LEU A C 1
ATOM 681 O O . LEU A 1 90 ? 10.127 5.358 -4.995 1.00 94.81 90 LEU A O 1
ATOM 685 N N . GLN A 1 91 ? 11.505 5.690 -6.731 1.00 94.81 91 GLN A N 1
ATOM 686 C CA . GLN A 1 91 ? 12.174 6.828 -6.104 1.00 94.81 91 GLN A CA 1
ATOM 687 C C . GLN A 1 91 ? 11.200 7.979 -5.878 1.00 94.81 91 GLN A C 1
ATOM 689 O O . GLN A 1 91 ? 11.190 8.525 -4.783 1.00 94.81 91 GLN A O 1
ATOM 694 N N . ASN A 1 92 ? 10.357 8.320 -6.853 1.00 92.56 92 ASN A N 1
ATOM 695 C CA . ASN A 1 92 ? 9.367 9.384 -6.678 1.00 92.56 92 ASN A CA 1
ATOM 696 C C . ASN A 1 92 ? 8.394 9.076 -5.530 1.00 92.56 92 ASN A C 1
ATOM 698 O O . ASN A 1 92 ? 8.150 9.947 -4.703 1.00 92.56 92 ASN A O 1
ATOM 702 N N . ILE A 1 93 ? 7.897 7.839 -5.447 1.00 93.25 93 ILE A N 1
ATOM 703 C CA . ILE A 1 93 ? 6.960 7.410 -4.396 1.00 93.25 93 ILE A CA 1
ATOM 704 C C . ILE A 1 93 ? 7.617 7.442 -3.013 1.00 93.25 93 ILE A C 1
ATOM 706 O O . ILE A 1 93 ? 7.008 7.892 -2.053 1.00 93.25 93 ILE A O 1
ATOM 710 N N . ARG A 1 94 ? 8.892 7.050 -2.897 1.00 92.50 94 ARG A N 1
ATOM 711 C CA . ARG A 1 94 ? 9.637 7.113 -1.625 1.00 92.50 94 ARG A CA 1
ATOM 712 C C . ARG A 1 94 ? 9.846 8.534 -1.087 1.00 92.50 94 ARG A C 1
ATOM 714 O O . ARG A 1 94 ? 10.270 8.671 0.055 1.00 92.50 94 ARG A O 1
ATOM 721 N N . HIS A 1 95 ? 9.605 9.570 -1.893 1.00 93.12 95 HIS A N 1
ATOM 722 C CA . HIS A 1 95 ? 9.630 10.966 -1.441 1.00 93.12 95 HIS A CA 1
ATOM 723 C C . HIS A 1 95 ? 8.256 11.480 -0.994 1.00 93.12 95 HIS A C 1
ATOM 725 O O . HIS A 1 95 ? 8.166 12.627 -0.558 1.00 93.12 95 HIS A O 1
ATOM 731 N N . TRP A 1 96 ? 7.191 10.688 -1.132 1.00 92.44 96 TRP A N 1
ATOM 732 C CA . TRP A 1 96 ? 5.886 11.049 -0.589 1.00 92.44 96 TRP A CA 1
ATOM 733 C C . TRP A 1 96 ? 5.933 11.008 0.935 1.00 92.44 96 TRP A C 1
ATOM 735 O O . TRP A 1 96 ? 6.611 10.165 1.525 1.00 92.44 96 TRP A O 1
ATOM 745 N N . ASP A 1 97 ? 5.225 11.940 1.567 1.00 95.06 97 ASP A N 1
ATOM 746 C CA . ASP A 1 97 ? 4.939 11.816 2.990 1.00 95.06 97 ASP A CA 1
ATOM 747 C C . ASP A 1 97 ? 3.903 10.708 3.230 1.00 95.06 97 ASP A C 1
ATOM 749 O O . ASP A 1 97 ? 3.221 10.253 2.305 1.00 95.06 97 ASP A O 1
ATOM 753 N N . GLN A 1 98 ? 3.808 10.255 4.481 1.00 94.88 98 GLN A N 1
ATOM 754 C CA . GLN A 1 98 ? 2.922 9.151 4.837 1.00 94.88 98 GLN A CA 1
ATOM 755 C C . GLN 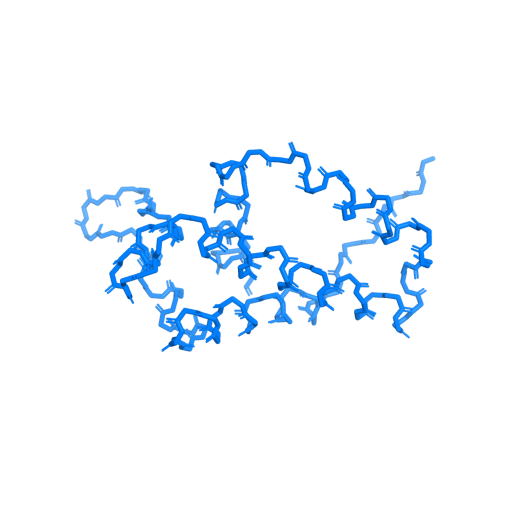A 1 98 ? 1.456 9.477 4.538 1.00 94.88 98 GLN A C 1
ATOM 757 O O . GLN A 1 98 ? 0.754 8.638 3.992 1.00 94.88 98 GLN A O 1
ATOM 762 N N . LEU A 1 99 ? 1.015 10.715 4.788 1.00 95.31 99 LEU A N 1
ATOM 763 C CA . LEU A 1 99 ? -0.355 11.136 4.492 1.00 95.31 99 LEU A CA 1
ATOM 764 C C . LEU A 1 99 ? -0.685 10.979 3.002 1.00 95.31 99 LEU A C 1
ATOM 766 O O . LEU A 1 99 ? -1.748 10.478 2.653 1.00 95.31 99 LEU A O 1
ATOM 770 N N . THR A 1 100 ? 0.224 11.391 2.118 1.00 95.62 100 THR A N 1
ATOM 771 C CA . THR A 1 100 ? 0.060 11.241 0.667 1.00 95.62 100 THR A CA 1
ATOM 772 C C . THR A 1 100 ? 0.020 9.767 0.266 1.00 95.62 100 THR A C 1
ATOM 774 O O . THR A 1 100 ? -0.773 9.387 -0.599 1.00 95.62 100 THR A O 1
ATOM 777 N N . LEU A 1 101 ? 0.861 8.933 0.884 1.00 95.12 101 LEU A N 1
ATOM 778 C CA . LEU A 1 101 ? 0.897 7.495 0.633 1.00 95.12 101 LEU A CA 1
ATOM 779 C C . LEU A 1 101 ? -0.416 6.817 1.059 1.00 95.12 101 LEU A C 1
ATOM 781 O O . LEU A 1 101 ? -1.034 6.138 0.233 1.00 95.12 101 LEU A O 1
ATOM 785 N N . ASP A 1 102 ? -0.891 7.110 2.272 1.00 96.25 102 ASP A N 1
ATOM 786 C CA . ASP A 1 102 ? -2.153 6.617 2.829 1.00 96.25 102 ASP A CA 1
ATOM 787 C C . ASP A 1 102 ? -3.345 6.995 1.932 1.00 96.25 102 ASP A C 1
ATOM 789 O O . ASP A 1 102 ? -4.228 6.174 1.659 1.00 96.25 102 ASP A O 1
ATOM 793 N N . ASP A 1 103 ? -3.375 8.239 1.437 1.00 94.31 103 ASP A N 1
ATOM 794 C CA . ASP A 1 103 ? -4.435 8.753 0.562 1.00 94.31 103 ASP A CA 1
ATOM 795 C C . ASP A 1 103 ? -4.472 7.996 -0.773 1.00 94.31 103 ASP A C 1
ATOM 797 O O . ASP A 1 103 ? -5.543 7.642 -1.283 1.00 94.31 103 ASP A O 1
ATOM 801 N N . HIS A 1 104 ? -3.298 7.724 -1.348 1.00 93.81 104 HIS A N 1
ATOM 802 C CA . HIS A 1 104 ? -3.174 6.947 -2.576 1.00 93.81 104 HIS A CA 1
ATOM 803 C C . HIS A 1 104 ? -3.628 5.502 -2.379 1.00 93.81 104 HIS A C 1
ATOM 805 O O . HIS A 1 104 ? -4.455 5.023 -3.158 1.00 93.81 104 HIS A O 1
ATOM 811 N N . VAL A 1 105 ? -3.152 4.836 -1.327 1.00 95.00 105 VAL A N 1
ATOM 812 C CA . VAL A 1 105 ? -3.516 3.451 -1.007 1.00 95.00 105 VAL A CA 1
ATOM 813 C C . VAL A 1 105 ? -5.012 3.322 -0.743 1.00 95.00 105 VAL A C 1
ATOM 815 O O . VAL A 1 105 ? -5.670 2.467 -1.340 1.00 95.00 105 VAL A O 1
ATO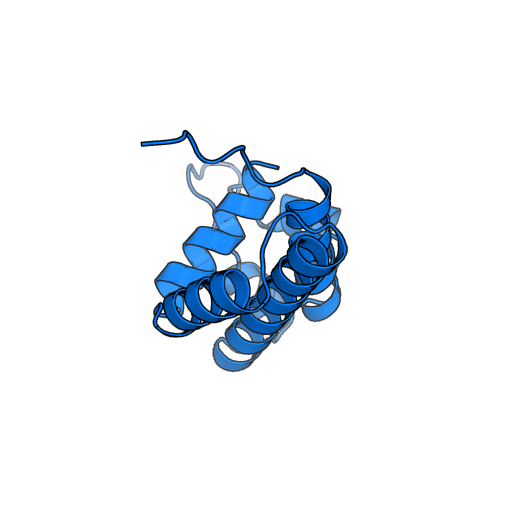M 818 N N . THR A 1 106 ? -5.581 4.224 0.058 1.00 95.38 106 THR A N 1
ATOM 819 C CA . THR A 1 106 ? -7.025 4.278 0.328 1.00 95.38 106 THR A CA 1
ATOM 820 C C . THR A 1 106 ? -7.823 4.361 -0.975 1.00 95.38 106 THR A C 1
ATOM 822 O O . THR A 1 106 ? -8.772 3.605 -1.191 1.00 95.38 106 THR A O 1
ATOM 825 N N . ARG A 1 107 ? -7.417 5.240 -1.900 1.00 91.44 107 ARG A N 1
ATOM 826 C CA . ARG A 1 107 ? -8.080 5.380 -3.206 1.00 91.44 107 ARG A CA 1
ATOM 827 C C . ARG A 1 107 ? -7.881 4.169 -4.108 1.00 91.44 107 ARG A C 1
ATOM 829 O O . ARG A 1 107 ? -8.765 3.907 -4.918 1.00 91.44 107 ARG A O 1
ATOM 836 N N . TRP A 1 108 ? -6.760 3.457 -4.024 1.00 92.06 108 TRP A N 1
ATOM 837 C CA . TRP A 1 108 ? -6.555 2.244 -4.817 1.00 92.06 108 TRP A CA 1
ATOM 838 C C . TRP A 1 108 ? -7.544 1.153 -4.414 1.00 92.06 108 TRP A C 1
ATOM 840 O O . TRP A 1 108 ? -8.234 0.651 -5.294 1.00 92.06 108 TRP A O 1
ATOM 850 N N . PHE A 1 109 ? -7.709 0.900 -3.112 1.00 93.88 109 PHE A N 1
ATOM 851 C CA . PHE A 1 109 ? -8.678 -0.079 -2.607 1.00 93.88 109 PHE A CA 1
ATOM 852 C C . PHE A 1 109 ? -10.138 0.272 -2.926 1.00 93.88 109 PHE A C 1
ATOM 854 O O . PHE A 1 109 ? -10.956 -0.628 -3.108 1.00 93.88 109 PHE A O 1
ATOM 861 N N . LEU A 1 110 ? -10.489 1.562 -2.962 1.00 89.75 110 LEU A N 1
ATOM 862 C CA . LEU 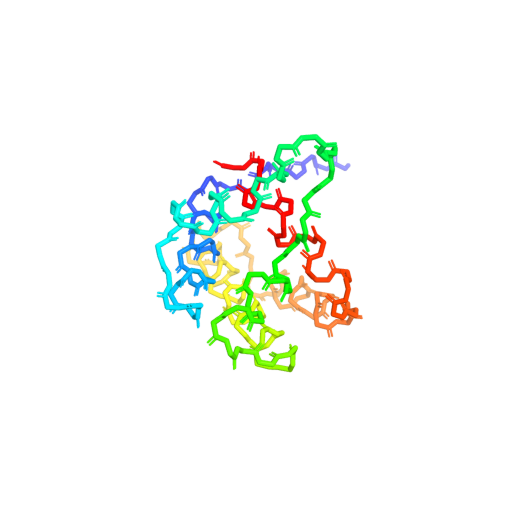A 1 110 ? -11.868 2.003 -3.207 1.00 89.75 110 LEU A CA 1
ATOM 863 C C . LEU A 1 110 ? -12.241 2.079 -4.697 1.00 89.75 110 LEU A C 1
ATOM 865 O O . LEU A 1 110 ? -13.430 2.086 -5.013 1.00 89.75 110 LEU A O 1
ATOM 869 N N . ASN A 1 111 ? -11.261 2.160 -5.605 1.00 85.88 111 ASN A N 1
ATOM 870 C CA . ASN A 1 111 ? -11.501 2.378 -7.038 1.00 85.88 111 ASN A CA 1
ATOM 871 C C . ASN A 1 111 ? -11.181 1.170 -7.938 1.00 85.88 111 ASN A C 1
ATOM 873 O O . ASN A 1 111 ? -11.500 1.233 -9.128 1.00 85.88 111 ASN A O 1
ATOM 877 N N . ASN A 1 112 ? -10.555 0.110 -7.413 1.00 73.31 112 ASN A N 1
ATOM 878 C CA . ASN A 1 112 ? -10.248 -1.131 -8.142 1.00 73.31 112 ASN A CA 1
ATOM 879 C C . ASN A 1 112 ? -11.033 -2.323 -7.581 1.00 73.31 112 ASN A C 1
ATOM 881 O O . ASN A 1 112 ? -11.240 -3.295 -8.341 1.00 73.31 112 ASN A O 1
#

Secondary structure (DSSP, 8-state):
-PPPPPPPHHHHHHHHHHHHHHTTS-HHHHHHHTSPPTT-SS--HHHHHHHHTT--HHHHHHHHHHHHHHHHHHHHHTTSS-HHHHHHHHHHHTTS-HHHHHHHHHHHHHH-

Radius of gyration: 14.45 Å; chains: 1; bounding box: 39×23×42 Å

pLDDT: mean 92.01, std 11.01, range [34.28, 98.31]

Sequence (112 aa):
MTARTPDPPIYWQTIEENIAQGLHLTVAQVKADLQPPPGQRDSLGIAHVASEQGISEAQLGLIELDAIQKGHDLLVRMKILTPQESGQGLQNIRHWDQLTLDDHVTRWFLNN